Protein AF-A0A9N9CGC7-F1 (afdb_monomer_lite)

pLDDT: mean 87.21, std 8.02, range [53.34, 94.94]

Foldseek 3Di:
DDDDPCLLVLLLVLLVLLLVLLVLADPPDPVSVVSVVLSVVLNCLSVVDPDQVSSCVVNVQDHSVVSSVVSVVSSVVSVVCSVVVPVDPDPDDDPPCNPPDPPPDD

Secondary structure (DSSP, 8-state):
-PPPSSHHHHHHHHHHHHHHHHTTS-TT-HHHHHHHHHHHHHHHHHHH---HHHHHHHH-SS-HHHHHHHHHHHHHHHHHHHHH-TTSPPSSPPPTTTT--TT---

InterPro domains:
  IPR006806 NADH dehydrogenase [ubiquinone] 1 alpha subcomplex subunit 5 [PF04716] (2-66)
  IPR006806 NADH dehydrogenase [ubiquinone] 1 alpha subcomplex subunit 5 [PTHR12653] (2-101)

Sequence (106 aa):
MAVHPNPRPHLIKTYKQTLNALTHIPPTAIYRQATEALTQKRLEIVESTKNIQEIEDKTGAGQIEEMIWQAEDELKLVAKMEEWKPWEPLEVEPPKGQWVYEGIEQ

Radius of gyration: 18.59 Å; chains: 1; bounding box: 38×27×58 Å

Organism: Funneliformis mosseae (NCBI:txid27381)

Structure (mmCIF, N/CA/C/O backbone):
data_AF-A0A9N9CGC7-F1
#
_entry.id   AF-A0A9N9CGC7-F1
#
loop_
_atom_site.group_PDB
_atom_site.id
_atom_site.type_symbol
_atom_site.label_atom_id
_atom_site.label_alt_id
_atom_site.label_comp_id
_atom_site.label_asym_id
_atom_site.label_entity_id
_atom_site.label_seq_id
_atom_site.pdbx_PDB_ins_code
_atom_site.Cartn_x
_atom_site.Cartn_y
_atom_site.Cartn_z
_atom_site.occupancy
_atom_site.B_iso_or_equiv
_atom_site.auth_seq_id
_atom_site.auth_comp_id
_atom_site.auth_asym_id
_atom_site.auth_atom_id
_atom_site.pdbx_PDB_model_num
ATOM 1 N N . MET A 1 1 ? -9.731 -18.806 7.585 1.00 55.88 1 MET A N 1
ATOM 2 C CA . MET A 1 1 ? -8.864 -17.759 8.167 1.00 55.88 1 MET A CA 1
ATOM 3 C C . MET A 1 1 ? -9.235 -17.602 9.631 1.00 55.88 1 MET A C 1
ATOM 5 O O . MET A 1 1 ? -10.405 -17.778 9.951 1.00 55.88 1 MET A O 1
ATOM 9 N N . ALA A 1 2 ? -8.266 -17.381 10.519 1.00 71.56 2 ALA A N 1
ATOM 10 C CA . ALA A 1 2 ? -8.561 -17.144 11.930 1.00 71.56 2 ALA A CA 1
ATOM 11 C C . ALA A 1 2 ? -9.004 -15.687 12.109 1.00 71.56 2 ALA A C 1
ATOM 13 O O . ALA A 1 2 ? -8.316 -14.786 11.636 1.00 71.56 2 ALA A O 1
ATOM 14 N N . VAL A 1 3 ? -10.143 -15.470 12.769 1.00 75.88 3 VAL A N 1
ATOM 15 C CA . VAL A 1 3 ? -10.648 -14.123 13.068 1.00 75.88 3 VAL A CA 1
ATOM 16 C C . VAL A 1 3 ? -9.675 -13.451 14.027 1.00 75.88 3 VAL A C 1
ATOM 18 O O . VAL A 1 3 ? -9.373 -13.992 15.096 1.00 75.88 3 VAL A O 1
ATOM 21 N N . HIS A 1 4 ? -9.159 -12.286 13.642 1.00 73.75 4 HIS A N 1
ATOM 22 C CA . HIS A 1 4 ? -8.221 -11.568 14.491 1.00 73.75 4 HIS A CA 1
ATOM 23 C C . HIS A 1 4 ? -9.001 -10.880 15.623 1.00 73.75 4 HIS A C 1
ATOM 25 O O . HIS A 1 4 ? -9.945 -10.144 15.345 1.00 73.75 4 HIS A O 1
ATOM 31 N N . PRO A 1 5 ? -8.627 -11.053 16.904 1.00 78.25 5 PRO A N 1
ATOM 32 C CA . PRO A 1 5 ? -9.395 -10.497 18.021 1.00 78.25 5 PRO A CA 1
ATOM 33 C C . PRO A 1 5 ? -9.411 -8.959 18.041 1.00 78.25 5 PRO A C 1
ATOM 35 O O . PRO A 1 5 ? -10.320 -8.364 18.605 1.00 78.25 5 PRO A O 1
ATOM 38 N N . ASN A 1 6 ? -8.414 -8.308 17.428 1.00 85.56 6 ASN A N 1
ATOM 39 C CA . ASN A 1 6 ? -8.329 -6.849 17.302 1.00 85.56 6 ASN A CA 1
ATOM 40 C C . ASN A 1 6 ? -7.725 -6.449 15.941 1.00 85.56 6 ASN A C 1
ATOM 42 O O . ASN A 1 6 ? -6.529 -6.158 15.867 1.00 85.56 6 ASN A O 1
ATOM 46 N N . PRO A 1 7 ? -8.496 -6.481 14.841 1.00 86.19 7 PRO A N 1
ATOM 47 C CA . PRO A 1 7 ? -7.951 -6.341 13.488 1.00 86.19 7 PRO A CA 1
ATOM 48 C C . PRO A 1 7 ? -7.476 -4.911 13.189 1.00 86.19 7 PRO A C 1
ATOM 50 O O . PRO A 1 7 ? -6.403 -4.692 12.637 1.00 86.19 7 PRO A O 1
ATOM 53 N N . ARG A 1 8 ? -8.235 -3.913 13.646 1.00 87.75 8 ARG A N 1
ATOM 54 C CA . ARG A 1 8 ? -7.978 -2.490 13.396 1.00 87.75 8 ARG A CA 1
ATOM 55 C C . ARG A 1 8 ? -6.637 -1.964 13.942 1.00 87.75 8 ARG A C 1
ATOM 57 O O . ARG A 1 8 ? -5.889 -1.377 13.164 1.00 87.75 8 ARG A O 1
ATOM 64 N N . PRO A 1 9 ? -6.286 -2.137 15.234 1.00 90.81 9 PRO A N 1
ATOM 65 C CA . PRO A 1 9 ? -5.000 -1.650 15.741 1.00 90.81 9 PRO A CA 1
ATOM 66 C C . PRO A 1 9 ? -3.808 -2.381 15.115 1.00 90.81 9 PRO A C 1
ATOM 68 O O . PRO A 1 9 ? -2.763 -1.764 14.914 1.00 90.81 9 PRO A O 1
ATOM 71 N N . HIS A 1 10 ? -3.967 -3.664 14.772 1.00 91.19 10 HIS A N 1
ATOM 72 C CA . HIS A 1 10 ? -2.944 -4.421 14.051 1.00 91.19 10 HIS A CA 1
ATOM 73 C C . HIS A 1 10 ? -2.707 -3.831 12.661 1.00 91.19 10 HIS A C 1
ATOM 75 O O . HIS A 1 10 ? -1.586 -3.469 12.331 1.00 91.19 10 HIS A O 1
ATOM 81 N N . LEU A 1 11 ? -3.776 -3.604 11.900 1.00 91.00 11 LEU A N 1
ATOM 82 C CA . 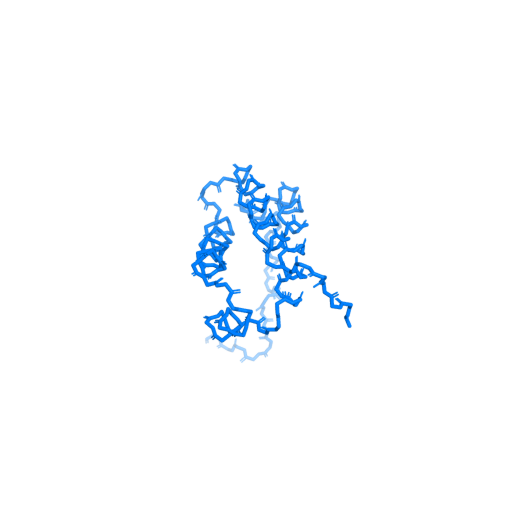LEU A 1 11 ? -3.719 -3.033 10.557 1.00 91.00 11 LEU A CA 1
ATOM 83 C C . LEU A 1 11 ? -3.110 -1.617 10.532 1.00 91.00 11 LEU A C 1
ATOM 85 O O . LEU A 1 11 ? -2.244 -1.331 9.708 1.00 91.00 11 LEU A O 1
ATOM 89 N N . ILE A 1 12 ? -3.471 -0.755 11.491 1.00 92.38 12 ILE A N 1
ATOM 90 C CA . ILE A 1 12 ? -2.848 0.573 11.660 1.00 92.38 12 ILE A CA 1
ATOM 91 C C . ILE A 1 12 ? -1.341 0.444 11.914 1.00 92.38 12 ILE A C 1
ATOM 93 O O . ILE A 1 12 ? -0.546 1.188 11.336 1.00 92.38 12 ILE A O 1
ATOM 97 N N . LYS A 1 13 ? -0.936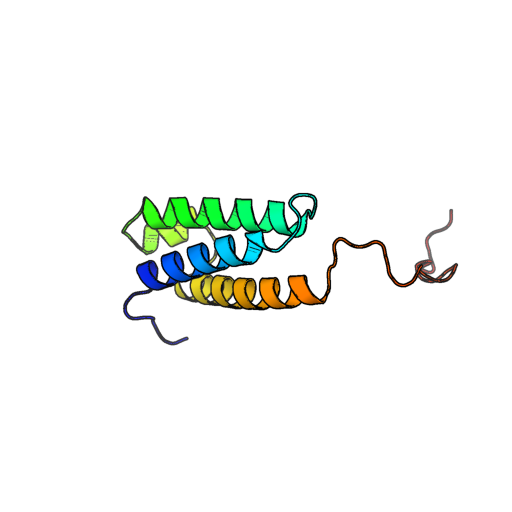 -0.489 12.784 1.00 94.25 13 LYS A N 1
ATOM 98 C CA . LYS A 1 13 ? 0.477 -0.736 13.081 1.00 94.25 13 LYS A CA 1
ATOM 99 C C . LYS A 1 13 ? 1.221 -1.202 11.827 1.00 94.25 13 LYS A C 1
ATOM 101 O O . LYS A 1 13 ? 2.265 -0.630 11.520 1.00 94.25 13 LYS A O 1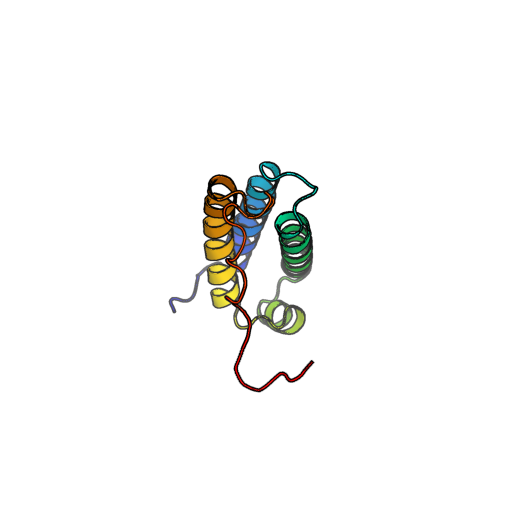
ATOM 106 N N . THR A 1 14 ? 0.673 -2.165 11.089 1.00 93.75 14 THR A N 1
ATOM 107 C CA . THR A 1 14 ? 1.287 -2.710 9.869 1.00 93.75 14 THR A CA 1
ATOM 108 C C . THR A 1 14 ? 1.433 -1.644 8.782 1.00 93.75 14 THR A C 1
ATOM 110 O O . THR A 1 14 ? 2.500 -1.527 8.183 1.00 93.75 14 THR A O 1
ATOM 113 N N . TYR A 1 15 ? 0.430 -0.783 8.574 1.00 94.50 15 TYR A N 1
ATOM 114 C CA . TYR A 1 15 ? 0.543 0.330 7.624 1.00 94.50 15 TYR A CA 1
ATOM 115 C C . TYR A 1 15 ? 1.597 1.357 8.033 1.00 94.50 15 TYR A C 1
ATOM 117 O O . TYR A 1 15 ? 2.384 1.786 7.192 1.00 94.50 15 TYR A O 1
ATOM 125 N N . LYS A 1 16 ? 1.689 1.712 9.320 1.00 94.94 16 LYS A N 1
ATOM 126 C CA . LYS A 1 16 ? 2.749 2.611 9.810 1.00 94.94 16 LYS A CA 1
ATOM 127 C C . LYS A 1 16 ? 4.141 2.002 9.630 1.00 94.94 16 LYS A C 1
ATOM 129 O O . LYS A 1 16 ? 5.071 2.713 9.261 1.00 94.94 16 LYS A O 1
ATOM 134 N N . GLN A 1 17 ? 4.281 0.693 9.843 1.00 94.94 17 GLN A N 1
ATOM 135 C CA . GLN A 1 17 ? 5.525 -0.028 9.564 1.00 94.94 17 GLN A CA 1
ATOM 136 C C . GLN A 1 17 ? 5.860 -0.030 8.068 1.00 94.94 17 GLN A C 1
ATOM 138 O O . GLN A 1 17 ? 7.006 0.223 7.714 1.00 94.94 17 GLN A O 1
ATOM 143 N N . THR A 1 18 ? 4.865 -0.240 7.205 1.00 94.00 18 THR A N 1
ATOM 144 C CA . THR A 1 18 ? 5.035 -0.233 5.743 1.00 94.00 18 THR A CA 1
ATOM 145 C C . THR A 1 18 ? 5.467 1.145 5.246 1.00 94.00 18 THR A C 1
ATOM 147 O O . THR A 1 18 ? 6.446 1.249 4.517 1.00 94.00 18 THR A O 1
ATOM 150 N N . LEU A 1 19 ? 4.821 2.221 5.711 1.00 94.00 19 LEU A N 1
ATOM 151 C CA . LEU A 1 19 ? 5.217 3.595 5.383 1.00 94.00 19 LEU A CA 1
ATOM 152 C C . LEU A 1 19 ? 6.646 3.913 5.836 1.00 94.00 19 LEU A C 1
ATOM 154 O O . LEU A 1 19 ? 7.371 4.591 5.117 1.00 94.00 19 LEU A O 1
ATOM 158 N N . ASN A 1 20 ? 7.067 3.409 6.999 1.00 94.56 20 ASN A N 1
ATOM 159 C CA . ASN A 1 20 ? 8.444 3.569 7.461 1.00 94.56 20 ASN A CA 1
ATOM 160 C C . ASN A 1 20 ? 9.429 2.796 6.566 1.00 94.56 20 ASN A C 1
ATOM 162 O O . ASN A 1 20 ? 10.426 3.357 6.127 1.00 94.56 20 ASN A O 1
ATOM 166 N N . ALA A 1 21 ? 9.113 1.549 6.209 1.00 92.31 21 ALA A N 1
ATOM 167 C CA . ALA A 1 21 ? 9.943 0.748 5.310 1.00 92.31 21 ALA A CA 1
ATOM 168 C C . ALA A 1 21 ? 10.095 1.395 3.916 1.00 92.31 21 ALA A C 1
ATOM 170 O O . ALA A 1 21 ? 11.185 1.406 3.350 1.00 92.31 21 ALA A O 1
ATOM 171 N N . LEU A 1 22 ? 9.040 2.028 3.393 1.00 91.44 22 LEU A N 1
ATOM 172 C CA . LEU A 1 22 ? 9.082 2.754 2.117 1.00 91.44 22 LEU A CA 1
ATOM 173 C C . LEU A 1 22 ? 10.031 3.964 2.127 1.00 91.44 22 LEU A C 1
ATOM 175 O O . LEU A 1 22 ? 10.463 4.393 1.058 1.00 91.44 22 LEU A O 1
ATOM 179 N N . THR A 1 23 ? 10.407 4.497 3.298 1.00 90.88 23 THR A N 1
ATOM 180 C CA . THR A 1 23 ? 11.360 5.620 3.378 1.00 90.88 23 THR A CA 1
ATOM 181 C C . THR A 1 23 ? 12.760 5.262 2.876 1.00 90.88 23 THR A C 1
ATOM 183 O O . THR A 1 23 ? 13.481 6.158 2.436 1.00 90.88 23 THR A O 1
ATOM 186 N N . HIS A 1 24 ? 13.119 3.973 2.877 1.00 89.19 24 HIS A N 1
ATOM 187 C CA .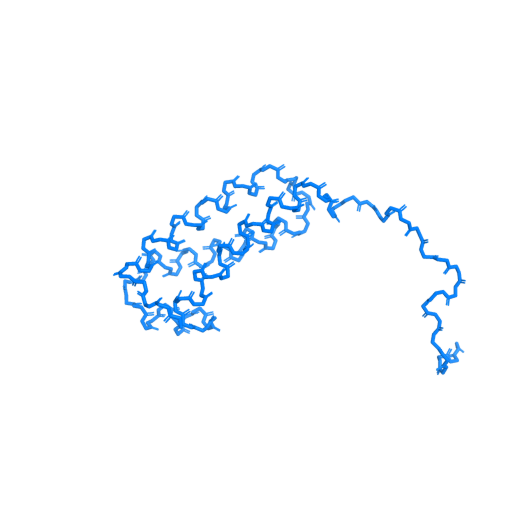 HIS A 1 24 ? 14.394 3.467 2.363 1.00 89.19 24 HIS A CA 1
ATOM 188 C C . HIS A 1 24 ? 14.462 3.448 0.826 1.00 89.19 24 HIS A C 1
ATOM 190 O O . HIS A 1 24 ? 15.548 3.467 0.249 1.00 89.19 24 HIS A O 1
ATOM 196 N N . ILE A 1 25 ? 13.311 3.461 0.147 1.00 89.50 25 ILE A N 1
ATOM 197 C CA . ILE A 1 25 ? 13.213 3.443 -1.317 1.00 89.50 25 ILE A CA 1
ATOM 198 C C . ILE A 1 25 ? 13.285 4.884 -1.854 1.00 89.50 25 ILE A C 1
ATOM 200 O O . ILE A 1 25 ? 12.687 5.787 -1.264 1.00 89.50 25 ILE A O 1
ATOM 204 N N . PRO A 1 26 ? 13.967 5.163 -2.981 1.00 91.19 26 PRO A N 1
ATOM 205 C CA . PRO A 1 26 ? 14.017 6.512 -3.542 1.00 91.19 26 PRO A CA 1
ATOM 206 C C . PRO A 1 26 ? 12.620 7.046 -3.924 1.00 91.19 26 PRO A C 1
ATOM 208 O O . PRO A 1 26 ? 11.795 6.301 -4.455 1.00 91.19 26 PRO A O 1
ATOM 211 N N . PRO A 1 27 ? 12.342 8.351 -3.728 1.00 89.88 27 PRO A N 1
ATOM 212 C CA . PRO A 1 27 ? 11.042 8.958 -4.047 1.00 89.88 27 PRO A CA 1
ATOM 213 C C . PRO A 1 27 ? 10.732 8.982 -5.552 1.00 89.88 27 PRO A C 1
ATOM 215 O O . PRO A 1 27 ? 9.588 9.184 -5.948 1.00 89.88 27 PRO A O 1
ATOM 218 N N . THR A 1 28 ? 11.736 8.769 -6.404 1.00 88.88 28 THR A N 1
ATOM 219 C CA . THR A 1 28 ? 11.574 8.649 -7.859 1.00 88.88 28 THR A CA 1
ATOM 220 C C . THR A 1 28 ? 10.972 7.310 -8.282 1.00 88.88 28 THR A C 1
ATOM 222 O O . THR A 1 28 ? 10.475 7.202 -9.401 1.00 88.88 28 THR A O 1
ATOM 225 N N . ALA A 1 29 ? 10.998 6.292 -7.414 1.00 90.75 29 ALA A N 1
ATOM 226 C CA . ALA A 1 29 ? 10.436 4.987 -7.723 1.00 90.75 29 ALA A CA 1
ATOM 227 C C . ALA A 1 29 ? 8.903 5.059 -7.780 1.00 90.75 29 ALA A C 1
ATOM 229 O O . ALA A 1 29 ? 8.242 5.398 -6.796 1.00 90.75 29 ALA A O 1
ATOM 230 N N . ILE A 1 30 ? 8.332 4.660 -8.919 1.00 91.94 30 ILE A N 1
ATOM 231 C CA . ILE A 1 30 ? 6.875 4.613 -9.116 1.00 91.94 30 ILE A CA 1
ATOM 232 C C . ILE A 1 30 ? 6.211 3.667 -8.109 1.00 91.94 30 ILE A C 1
ATOM 234 O O . ILE A 1 30 ? 5.156 3.993 -7.571 1.00 91.94 30 ILE A O 1
ATOM 238 N N . TYR A 1 31 ? 6.864 2.541 -7.797 1.00 91.56 31 TYR A N 1
ATOM 239 C CA . TYR A 1 31 ? 6.405 1.601 -6.772 1.00 91.56 31 TYR A CA 1
ATOM 240 C C . TYR A 1 31 ? 6.171 2.299 -5.426 1.00 91.56 31 TYR A C 1
ATOM 242 O O . TYR A 1 31 ? 5.085 2.201 -4.864 1.00 91.56 31 TYR A O 1
ATOM 250 N N . ARG A 1 32 ? 7.146 3.089 -4.953 1.00 92.50 32 ARG A N 1
ATOM 251 C CA . ARG A 1 32 ? 7.023 3.824 -3.691 1.00 92.50 32 ARG A CA 1
ATOM 252 C C . ARG A 1 32 ? 5.833 4.778 -3.709 1.00 92.50 32 ARG A C 1
ATOM 254 O O . ARG A 1 32 ? 5.041 4.758 -2.776 1.00 92.50 32 ARG A O 1
ATOM 261 N N . GLN A 1 33 ? 5.693 5.582 -4.762 1.00 92.88 33 GLN A N 1
ATOM 262 C CA . GLN A 1 33 ? 4.607 6.563 -4.868 1.00 92.88 33 GLN A CA 1
ATOM 263 C C . GLN A 1 33 ? 3.228 5.889 -4.860 1.00 92.88 33 GLN A C 1
ATOM 265 O O . GLN A 1 33 ? 2.319 6.336 -4.159 1.00 92.88 33 GLN A O 1
ATOM 270 N N . ALA A 1 34 ? 3.080 4.792 -5.609 1.00 93.38 34 ALA A N 1
ATOM 271 C CA . ALA A 1 34 ? 1.838 4.033 -5.677 1.00 93.38 34 ALA A CA 1
ATOM 272 C C . ALA A 1 34 ? 1.491 3.390 -4.324 1.00 93.38 34 ALA A C 1
ATOM 274 O O . ALA A 1 34 ? 0.366 3.550 -3.837 1.00 93.38 34 ALA A O 1
ATOM 275 N N . THR A 1 35 ? 2.455 2.717 -3.690 1.00 93.00 35 THR A N 1
ATOM 276 C CA . THR A 1 35 ? 2.239 2.053 -2.400 1.00 93.00 35 THR A CA 1
ATOM 277 C C . THR A 1 35 ? 2.006 3.064 -1.275 1.00 93.00 35 THR A C 1
ATOM 279 O O . THR A 1 35 ? 1.113 2.851 -0.454 1.00 93.00 35 THR A O 1
ATOM 282 N N . GLU A 1 36 ? 2.729 4.190 -1.232 1.00 93.56 36 GLU A N 1
ATOM 283 C CA . GLU A 1 36 ? 2.505 5.252 -0.239 1.00 93.56 36 GLU A CA 1
ATOM 284 C C . GLU A 1 36 ? 1.090 5.827 -0.358 1.00 93.56 36 GLU A C 1
ATOM 286 O O . GLU A 1 36 ? 0.372 5.880 0.643 1.00 93.56 36 GLU A O 1
ATOM 291 N N . ALA A 1 37 ? 0.653 6.192 -1.568 1.00 94.31 37 ALA A N 1
ATOM 292 C CA . ALA A 1 37 ? -0.682 6.742 -1.794 1.00 94.31 37 ALA A CA 1
ATOM 293 C C . ALA A 1 37 ? -1.790 5.750 -1.401 1.00 94.31 37 ALA A C 1
ATOM 295 O O . ALA A 1 37 ? -2.765 6.123 -0.741 1.00 94.31 37 ALA A O 1
ATOM 296 N N . LEU A 1 38 ? -1.633 4.470 -1.761 1.00 92.44 38 LEU A N 1
ATOM 297 C CA . LEU A 1 38 ? -2.585 3.420 -1.400 1.00 92.44 38 LEU A CA 1
ATOM 298 C C . LEU A 1 38 ? -2.644 3.211 0.120 1.00 92.44 38 LEU A C 1
ATOM 300 O O . LEU A 1 38 ? -3.732 3.153 0.699 1.00 92.44 38 LEU A O 1
ATOM 304 N N . THR A 1 39 ? -1.481 3.119 0.764 1.00 93.94 39 THR A N 1
ATOM 305 C CA . THR A 1 39 ? -1.360 2.858 2.203 1.00 93.94 39 THR A CA 1
ATOM 306 C C . THR A 1 39 ? -1.906 4.024 3.021 1.00 93.94 39 THR A C 1
ATOM 308 O O . THR A 1 39 ? -2.648 3.795 3.973 1.00 93.94 39 THR A O 1
ATOM 311 N N . GLN A 1 40 ? -1.616 5.271 2.631 1.00 94.19 40 GLN A N 1
ATOM 312 C CA . GLN A 1 40 ? -2.150 6.469 3.288 1.00 94.19 40 GLN A CA 1
ATOM 313 C C . GLN A 1 40 ? -3.672 6.540 3.177 1.00 94.19 40 GLN A C 1
ATOM 315 O O . GLN A 1 40 ? -4.349 6.675 4.194 1.00 94.19 40 GLN A O 1
ATOM 320 N N . LYS A 1 41 ? -4.225 6.341 1.974 1.00 93.38 41 LYS A N 1
ATOM 321 C CA . LYS A 1 41 ? -5.679 6.326 1.766 1.00 93.38 41 LYS A CA 1
ATOM 322 C C . LYS A 1 41 ? -6.366 5.274 2.640 1.00 93.38 41 LYS A C 1
ATOM 324 O O . LYS A 1 41 ? -7.387 5.551 3.266 1.00 93.38 41 LYS A O 1
ATOM 329 N N . ARG A 1 42 ? -5.815 4.056 2.697 1.00 91.69 42 ARG A N 1
ATOM 330 C CA . ARG A 1 42 ? -6.356 2.976 3.539 1.00 91.69 42 ARG A CA 1
ATOM 331 C C . ARG A 1 42 ? -6.225 3.307 5.027 1.00 91.69 42 ARG A C 1
ATOM 333 O O . ARG A 1 42 ? -7.166 3.074 5.782 1.00 91.69 42 ARG A O 1
ATOM 340 N N . LEU A 1 43 ? -5.100 3.881 5.449 1.00 93.00 43 LEU A N 1
ATOM 341 C CA . LEU A 1 43 ? -4.872 4.293 6.833 1.00 93.00 43 LEU A CA 1
ATOM 342 C C . LEU A 1 43 ? -5.879 5.364 7.284 1.00 93.00 43 LEU A C 1
ATOM 344 O O . LEU A 1 43 ? -6.469 5.214 8.351 1.00 93.00 43 LEU A O 1
ATOM 348 N N . GLU A 1 44 ? -6.144 6.383 6.464 1.00 93.31 44 GLU A N 1
ATOM 349 C CA . GLU A 1 44 ? -7.126 7.438 6.761 1.00 93.31 44 GLU A CA 1
ATOM 350 C C . GLU A 1 44 ? -8.543 6.881 6.964 1.00 93.31 44 GLU A C 1
ATOM 352 O O . GLU A 1 44 ? -9.252 7.266 7.900 1.00 93.31 44 GLU A O 1
ATOM 357 N N . ILE A 1 45 ? -8.966 5.930 6.126 1.00 90.94 45 ILE A N 1
ATOM 358 C CA . ILE A 1 45 ? -10.277 5.274 6.251 1.00 90.94 45 ILE A CA 1
ATOM 359 C C . ILE A 1 45 ? -10.373 4.505 7.580 1.00 90.94 45 ILE A C 1
ATOM 361 O O . ILE A 1 45 ? -11.376 4.598 8.292 1.00 90.94 45 ILE A O 1
ATOM 365 N N . VAL A 1 46 ? -9.311 3.785 7.944 1.00 89.81 46 VAL A N 1
ATOM 366 C CA . VAL A 1 46 ? -9.248 2.943 9.150 1.00 89.81 46 VAL A CA 1
ATOM 367 C C . VAL A 1 46 ? -9.124 3.776 10.434 1.00 89.81 46 VAL A C 1
ATOM 369 O O . VAL A 1 46 ? -9.623 3.382 11.496 1.00 89.81 46 VAL A O 1
ATOM 372 N N . GLU A 1 47 ? -8.467 4.935 10.371 1.00 90.06 47 GLU A N 1
ATOM 373 C CA . GLU A 1 47 ? -8.376 5.870 11.495 1.00 90.06 47 GLU A CA 1
ATOM 374 C C . GLU A 1 47 ? -9.694 6.640 11.690 1.00 90.06 47 GLU A C 1
ATOM 376 O O . GLU A 1 47 ? -10.169 6.738 12.827 1.00 90.06 47 GLU A O 1
ATOM 381 N N . SER A 1 48 ? -10.328 7.099 10.604 1.00 90.88 48 SER A N 1
ATOM 382 C CA . SER A 1 48 ? -11.592 7.854 10.643 1.00 90.88 48 SER A CA 1
ATOM 383 C C . SER A 1 48 ? -12.801 7.015 11.063 1.00 90.88 48 SER A C 1
ATOM 385 O O . SER A 1 48 ? -13.700 7.517 11.739 1.00 90.88 48 SER A O 1
ATOM 387 N N . THR A 1 49 ? -12.831 5.733 10.698 1.00 88.62 49 THR A N 1
ATOM 388 C CA . THR A 1 49 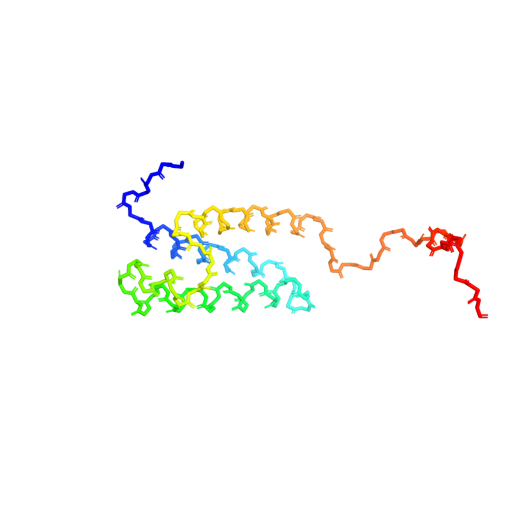? -13.984 4.856 10.927 1.00 88.62 49 THR A CA 1
ATOM 389 C C . THR A 1 49 ? -13.670 3.831 12.019 1.00 88.62 49 THR A C 1
ATOM 391 O O . THR A 1 49 ? -12.615 3.204 12.025 1.00 88.62 49 THR A O 1
ATOM 394 N N . LYS A 1 50 ? -14.577 3.655 12.992 1.00 85.88 50 LYS A N 1
ATOM 395 C CA . LYS A 1 50 ? -14.423 2.637 14.054 1.00 85.88 50 LYS A CA 1
ATOM 396 C C . LYS A 1 50 ? -15.128 1.320 13.732 1.00 85.88 50 LYS A C 1
ATOM 398 O O . LYS A 1 50 ? -14.725 0.287 14.259 1.00 85.88 50 LYS A O 1
ATOM 403 N N . ASN A 1 51 ? -16.179 1.381 12.919 1.00 89.19 51 ASN A N 1
ATOM 404 C CA . ASN A 1 51 ? -16.983 0.233 12.527 1.00 89.19 51 ASN A CA 1
ATOM 405 C C . ASN A 1 51 ? -16.264 -0.566 11.431 1.00 89.19 51 ASN A C 1
ATOM 407 O O . ASN A 1 51 ? -15.878 0.008 10.418 1.00 89.19 51 ASN A O 1
ATOM 411 N N . ILE A 1 52 ? -16.090 -1.872 11.641 1.00 84.81 52 ILE A N 1
ATOM 412 C CA . ILE A 1 52 ? -15.406 -2.766 10.697 1.00 84.81 52 ILE A CA 1
ATOM 413 C C . ILE A 1 52 ? -16.175 -2.841 9.375 1.00 84.81 52 ILE A C 1
ATOM 415 O O . ILE A 1 52 ? -15.567 -2.673 8.324 1.00 84.81 52 ILE A O 1
ATOM 419 N N . GLN A 1 53 ? -17.503 -2.968 9.428 1.00 86.50 53 GLN A N 1
ATOM 420 C CA . GLN A 1 53 ? -18.335 -3.101 8.231 1.00 86.50 53 GLN A CA 1
ATOM 421 C C . GLN A 1 53 ? -18.205 -1.880 7.309 1.00 86.50 53 GLN A C 1
ATOM 423 O O . GLN A 1 53 ? -17.992 -2.009 6.111 1.00 86.50 53 GLN A O 1
ATOM 428 N N . GLU A 1 54 ? -18.237 -0.673 7.880 1.00 88.88 54 GLU A N 1
ATOM 429 C CA . GLU A 1 54 ? -18.065 0.556 7.098 1.00 88.88 54 GLU A CA 1
ATOM 430 C C . GLU A 1 54 ? -16.657 0.692 6.503 1.00 88.88 54 GLU A C 1
ATOM 432 O O . GLU A 1 54 ? -16.495 1.315 5.455 1.00 88.88 54 GLU A O 1
ATOM 437 N N . ILE A 1 55 ? -15.625 0.162 7.171 1.00 87.44 55 ILE A N 1
ATOM 438 C CA . ILE A 1 55 ? -14.259 0.156 6.628 1.00 87.44 55 ILE A CA 1
ATOM 439 C C . ILE A 1 55 ? -14.201 -0.754 5.399 1.00 87.44 55 ILE A C 1
ATOM 441 O O . ILE A 1 55 ? -13.603 -0.370 4.392 1.00 87.44 55 ILE A O 1
ATOM 445 N N . GLU A 1 56 ? -14.820 -1.930 5.474 1.00 89.50 56 GLU A N 1
ATOM 446 C CA . GLU A 1 56 ? -14.897 -2.888 4.368 1.00 89.50 56 GLU A CA 1
ATOM 447 C C . GLU A 1 56 ? -15.647 -2.284 3.177 1.00 89.50 56 GLU A C 1
ATOM 449 O O . GLU A 1 56 ? -15.115 -2.268 2.065 1.00 89.50 56 GLU A O 1
ATOM 454 N N . ASP A 1 57 ? -16.802 -1.664 3.425 1.00 89.25 57 ASP A N 1
ATOM 455 C CA . ASP A 1 57 ? -17.616 -1.022 2.390 1.00 89.25 57 ASP A CA 1
ATOM 456 C C . ASP A 1 57 ? -16.887 0.163 1.726 1.00 89.25 57 ASP A C 1
ATOM 458 O O . ASP A 1 57 ? -16.919 0.319 0.505 1.00 89.25 57 ASP A O 1
ATOM 462 N N . LYS A 1 58 ? -16.191 1.001 2.511 1.00 88.81 58 LYS A N 1
ATOM 463 C CA . LYS A 1 58 ? -15.447 2.166 1.991 1.00 88.81 58 LYS A CA 1
ATOM 464 C C . LYS A 1 58 ? -14.178 1.778 1.239 1.00 88.81 58 LYS A C 1
ATOM 466 O O . LYS A 1 58 ? -13.784 2.482 0.309 1.00 88.81 58 LYS A O 1
ATOM 471 N N . THR A 1 59 ? -13.502 0.715 1.671 1.00 83.12 59 THR A N 1
ATOM 472 C CA . THR A 1 59 ? -12.234 0.294 1.061 1.00 83.12 59 THR A CA 1
ATOM 473 C C . THR A 1 59 ? -12.471 -0.597 -0.156 1.00 83.12 59 THR A C 1
ATOM 475 O O . THR A 1 59 ? -11.667 -0.568 -1.087 1.00 83.12 59 THR A O 1
ATOM 478 N N . GLY A 1 60 ? -13.565 -1.370 -0.170 1.00 82.38 60 GLY A N 1
ATOM 479 C CA . GLY A 1 60 ? -13.922 -2.266 -1.271 1.00 82.38 60 GLY A CA 1
ATOM 480 C C . GLY A 1 60 ? -12.901 -3.385 -1.508 1.00 82.38 60 GLY A C 1
ATOM 481 O O . GLY A 1 60 ? -12.803 -3.895 -2.619 1.00 82.38 60 GLY A O 1
ATOM 482 N N . ALA A 1 61 ? -12.103 -3.733 -0.492 1.00 78.00 61 ALA A N 1
ATOM 483 C CA . ALA A 1 61 ? -10.943 -4.623 -0.604 1.00 78.00 61 ALA A CA 1
ATOM 484 C C . ALA A 1 61 ? -11.145 -5.993 0.072 1.00 78.00 61 ALA A C 1
ATOM 486 O O . ALA A 1 61 ? -10.163 -6.643 0.430 1.00 78.00 61 ALA A O 1
ATOM 487 N N . GLY A 1 62 ? -12.401 -6.414 0.247 1.00 85.56 62 GLY A N 1
ATOM 488 C CA . GLY A 1 62 ? -12.759 -7.647 0.949 1.00 85.56 62 GLY A CA 1
ATOM 489 C C . GLY A 1 62 ? -12.906 -7.451 2.459 1.00 85.56 62 GLY A C 1
ATOM 490 O O . GLY A 1 62 ? -13.148 -6.337 2.929 1.00 85.56 62 GLY A O 1
ATOM 491 N N . GLN A 1 63 ? -12.777 -8.549 3.207 1.00 89.00 63 GLN A N 1
ATOM 492 C CA . GLN A 1 63 ? -12.864 -8.550 4.672 1.00 89.00 63 GLN A CA 1
ATOM 493 C C . GLN A 1 63 ? -11.627 -7.910 5.314 1.00 89.00 63 GLN A C 1
ATOM 495 O O . GLN A 1 63 ? -10.537 -7.881 4.731 1.00 89.00 63 GLN A O 1
ATOM 500 N N . ILE A 1 64 ? -11.761 -7.431 6.551 1.00 87.06 64 ILE A N 1
ATOM 501 C CA . ILE A 1 64 ? -10.646 -6.799 7.267 1.00 87.06 64 ILE A CA 1
ATOM 502 C C . ILE A 1 64 ? -9.449 -7.740 7.475 1.00 87.06 64 ILE A C 1
ATOM 504 O O . ILE A 1 64 ? -8.302 -7.292 7.445 1.00 87.06 64 ILE A O 1
ATOM 508 N N . GLU A 1 65 ? -9.684 -9.042 7.614 1.00 88.38 65 GLU A N 1
ATOM 509 C CA . GLU A 1 65 ? -8.647 -10.071 7.693 1.00 88.38 65 GLU A CA 1
ATOM 510 C C . GLU A 1 65 ? -7.829 -10.167 6.402 1.00 88.38 65 GLU A C 1
ATOM 512 O O . GLU A 1 65 ? -6.604 -10.281 6.456 1.00 88.38 65 GLU A O 1
ATOM 517 N N . GLU A 1 66 ? -8.481 -10.075 5.242 1.00 89.00 66 GLU A N 1
ATOM 518 C CA . GLU A 1 66 ? -7.797 -10.089 3.947 1.00 89.00 66 GLU A CA 1
ATOM 519 C C . GLU A 1 66 ? -6.936 -8.839 3.778 1.00 89.00 66 GLU A C 1
ATOM 521 O O . GLU A 1 66 ? -5.811 -8.928 3.290 1.00 89.00 66 GLU A O 1
ATOM 526 N N . MET A 1 67 ? -7.409 -7.684 4.256 1.00 89.50 67 MET A N 1
ATOM 527 C CA . MET A 1 67 ? -6.597 -6.468 4.266 1.00 89.50 67 MET A CA 1
ATOM 528 C C . MET A 1 67 ? -5.379 -6.579 5.185 1.00 89.50 67 MET A C 1
ATOM 530 O O . MET A 1 67 ? -4.320 -6.065 4.831 1.00 89.50 67 MET A O 1
ATOM 534 N N . ILE A 1 68 ? -5.491 -7.244 6.340 1.00 89.94 68 ILE A N 1
ATOM 535 C CA . ILE A 1 68 ? -4.328 -7.514 7.202 1.00 89.94 68 ILE A CA 1
ATOM 536 C C . ILE A 1 68 ? -3.311 -8.364 6.448 1.00 89.94 68 ILE A C 1
ATOM 538 O O . ILE A 1 68 ? -2.128 -8.033 6.436 1.00 89.94 68 ILE A O 1
ATOM 542 N N . TRP A 1 69 ? -3.774 -9.426 5.794 1.00 90.44 69 TRP A N 1
ATOM 543 C CA . TRP A 1 69 ? -2.916 -10.309 5.012 1.00 90.44 69 TRP A CA 1
ATOM 544 C C . TRP A 1 69 ? -2.220 -9.569 3.870 1.00 90.44 69 TRP A C 1
ATOM 546 O O . TRP A 1 69 ? -1.006 -9.684 3.725 1.00 90.44 69 TRP A O 1
ATOM 556 N N . GLN A 1 70 ? -2.960 -8.747 3.124 1.00 91.25 70 GLN A N 1
ATOM 557 C CA . GLN A 1 70 ? -2.399 -7.882 2.085 1.00 91.25 70 GLN A CA 1
ATOM 558 C C . GLN A 1 70 ? -1.359 -6.915 2.660 1.00 91.25 70 GLN A C 1
ATOM 560 O O . GLN A 1 70 ? -0.298 -6.750 2.077 1.00 91.25 70 GLN A O 1
ATOM 565 N N . ALA A 1 71 ? -1.633 -6.290 3.809 1.00 92.25 71 ALA A N 1
ATOM 566 C CA . ALA A 1 71 ? -0.708 -5.348 4.436 1.00 92.25 71 ALA A CA 1
ATOM 567 C C . ALA A 1 71 ? 0.583 -6.028 4.924 1.00 92.25 71 ALA A C 1
ATOM 569 O O . ALA A 1 71 ? 1.666 -5.460 4.811 1.00 92.25 71 ALA A O 1
ATOM 570 N N . GLU A 1 72 ? 0.485 -7.240 5.473 1.00 93.25 72 GLU A N 1
ATOM 571 C CA . GLU A 1 72 ? 1.652 -8.023 5.889 1.00 93.25 72 GLU A CA 1
ATOM 572 C C . GLU A 1 72 ? 2.472 -8.523 4.699 1.00 93.25 72 GLU A C 1
ATOM 574 O O . GLU A 1 72 ? 3.702 -8.572 4.781 1.00 93.25 72 GLU A O 1
ATOM 579 N N . ASP A 1 73 ? 1.811 -8.906 3.608 1.00 94.56 73 ASP A N 1
ATOM 580 C CA . ASP A 1 73 ? 2.490 -9.316 2.383 1.00 94.56 73 ASP A CA 1
ATOM 581 C C . ASP A 1 73 ? 3.175 -8.126 1.707 1.00 94.56 73 ASP A C 1
ATOM 583 O O . ASP A 1 73 ? 4.350 -8.222 1.362 1.00 94.56 73 ASP A O 1
ATOM 587 N N . GLU A 1 74 ? 2.511 -6.968 1.649 1.00 93.50 74 GLU A N 1
ATOM 588 C CA . GLU A 1 74 ? 3.096 -5.717 1.159 1.00 93.50 74 GLU A CA 1
ATOM 589 C C . GLU A 1 74 ? 4.339 -5.339 1.975 1.00 93.50 74 GLU A C 1
ATOM 591 O O . GLU A 1 74 ? 5.375 -5.003 1.409 1.00 93.50 74 GLU A O 1
ATOM 596 N N . LEU A 1 75 ? 4.297 -5.464 3.306 1.00 93.50 75 LEU A N 1
ATOM 597 C CA . LEU A 1 75 ? 5.460 -5.196 4.156 1.00 93.50 75 LEU A CA 1
ATOM 598 C C . LEU A 1 75 ? 6.649 -6.116 3.820 1.00 93.50 75 LEU A C 1
ATOM 600 O O . LEU A 1 75 ? 7.793 -5.660 3.768 1.00 93.50 75 LEU A O 1
ATOM 604 N N . LYS A 1 76 ? 6.394 -7.406 3.570 1.00 94.19 76 LYS A N 1
ATOM 605 C CA . LYS A 1 76 ? 7.432 -8.355 3.124 1.00 94.19 76 LYS A CA 1
ATOM 606 C C . LYS A 1 76 ? 7.916 -8.034 1.713 1.00 94.19 76 LYS A C 1
ATOM 608 O O . LYS A 1 76 ? 9.100 -8.203 1.425 1.00 94.19 76 LYS A O 1
ATOM 613 N N . LEU A 1 77 ? 7.015 -7.592 0.840 1.00 93.44 77 LEU A N 1
ATOM 614 C CA . LEU A 1 77 ? 7.332 -7.204 -0.524 1.00 93.44 77 LEU A CA 1
ATOM 615 C C . LEU A 1 77 ? 8.238 -5.977 -0.536 1.00 93.44 77 LEU A C 1
ATOM 617 O O . LEU A 1 77 ? 9.242 -6.005 -1.231 1.00 93.44 77 LEU A O 1
ATOM 621 N N . VAL A 1 78 ? 7.970 -4.958 0.285 1.00 92.56 78 VAL A N 1
ATOM 622 C CA . VAL A 1 78 ? 8.829 -3.768 0.411 1.00 92.56 78 VAL A CA 1
ATOM 623 C C . VAL A 1 78 ? 10.263 -4.156 0.783 1.00 92.56 78 VAL A C 1
ATOM 625 O O . VAL A 1 78 ? 11.196 -3.667 0.151 1.00 92.56 78 VAL A O 1
ATOM 628 N N . ALA A 1 79 ? 10.446 -5.090 1.722 1.00 90.75 79 ALA A N 1
ATOM 629 C CA . ALA A 1 79 ? 11.776 -5.590 2.081 1.00 90.75 79 ALA A CA 1
ATOM 630 C C . ALA A 1 79 ? 12.492 -6.279 0.901 1.00 90.75 79 ALA A C 1
ATOM 632 O O . ALA A 1 79 ? 13.694 -6.118 0.725 1.00 90.75 79 ALA A O 1
ATOM 633 N N . LYS A 1 80 ? 11.757 -7.014 0.057 1.00 91.69 80 LYS A N 1
ATOM 634 C CA . LYS A 1 80 ? 12.313 -7.609 -1.172 1.00 91.69 80 LYS A CA 1
ATOM 635 C C . LYS A 1 80 ? 12.580 -6.569 -2.257 1.00 91.69 80 LYS A C 1
ATOM 637 O O . LYS A 1 80 ? 13.578 -6.668 -2.955 1.00 91.69 80 LYS A O 1
ATOM 642 N N . MET A 1 81 ? 11.714 -5.568 -2.401 1.00 89.00 81 MET A N 1
ATOM 643 C CA . MET A 1 81 ? 11.891 -4.485 -3.371 1.00 89.00 81 MET A CA 1
ATOM 644 C C . MET A 1 81 ? 13.132 -3.647 -3.060 1.00 89.00 81 MET A C 1
ATOM 646 O O . MET A 1 81 ? 13.772 -3.156 -3.985 1.00 89.00 81 MET A O 1
ATOM 650 N N . GLU A 1 82 ? 13.496 -3.516 -1.781 1.00 88.19 82 GLU A N 1
ATOM 651 C CA . GLU A 1 82 ? 14.758 -2.901 -1.362 1.00 88.19 82 GLU A CA 1
ATOM 652 C C . GLU A 1 82 ? 15.982 -3.670 -1.886 1.00 88.19 82 GLU A C 1
ATOM 654 O O . GLU A 1 82 ? 16.940 -3.056 -2.358 1.00 88.19 82 GLU A O 1
ATOM 659 N N . GLU A 1 83 ? 15.929 -5.005 -1.872 1.00 89.25 83 GLU A N 1
ATOM 660 C CA . GLU A 1 83 ? 16.982 -5.872 -2.410 1.00 89.25 83 GLU A CA 1
ATOM 661 C C . GLU A 1 83 ? 16.999 -5.878 -3.946 1.00 89.25 83 GLU A C 1
ATOM 663 O O . GLU A 1 83 ? 18.061 -5.761 -4.554 1.00 89.25 83 GLU A O 1
ATOM 668 N N . TRP A 1 84 ? 15.827 -5.988 -4.578 1.00 88.12 84 TRP A N 1
ATOM 669 C CA . TRP A 1 84 ? 15.691 -6.162 -6.029 1.00 88.12 84 TRP A CA 1
ATOM 670 C C . TRP A 1 84 ? 15.851 -4.874 -6.832 1.00 88.12 84 TRP A C 1
ATOM 672 O O . TRP A 1 84 ? 16.115 -4.947 -8.027 1.00 88.12 84 TRP A O 1
ATOM 682 N N . LYS A 1 85 ? 15.660 -3.707 -6.201 1.00 86.94 85 LYS A N 1
ATOM 683 C CA . LYS A 1 85 ? 15.787 -2.379 -6.822 1.00 86.94 85 LYS A CA 1
ATOM 684 C C . LYS A 1 85 ? 15.132 -2.285 -8.211 1.00 86.94 85 LYS A C 1
ATOM 686 O O . LYS A 1 85 ? 15.765 -1.847 -9.169 1.00 86.94 85 LYS A O 1
ATOM 691 N N . PRO A 1 86 ? 13.834 -2.609 -8.345 1.00 86.00 86 PRO A N 1
ATOM 692 C CA . PRO A 1 86 ? 13.136 -2.641 -9.639 1.00 86.00 86 PRO A CA 1
ATOM 693 C C . PRO A 1 86 ? 13.031 -1.273 -10.337 1.00 86.00 86 PRO A C 1
ATOM 695 O O . PRO A 1 86 ? 12.516 -1.178 -11.446 1.00 86.00 86 PRO A O 1
ATOM 698 N N . TRP A 1 87 ? 13.439 -0.195 -9.665 1.00 84.94 87 TRP A N 1
ATOM 699 C CA . TRP A 1 87 ? 13.531 1.151 -10.230 1.00 84.94 87 TRP A CA 1
ATOM 700 C C . TRP A 1 87 ? 14.814 1.379 -11.039 1.00 84.94 87 TRP A C 1
ATOM 702 O O . TRP A 1 87 ? 14.963 2.445 -11.637 1.00 84.94 87 TRP A O 1
ATOM 712 N N . GLU A 1 88 ? 15.750 0.432 -11.034 1.00 85.38 88 GLU A N 1
ATOM 713 C CA . GLU A 1 88 ? 16.909 0.460 -11.918 1.00 85.38 88 GLU A CA 1
ATOM 714 C C . GLU A 1 88 ? 16.506 0.067 -13.355 1.00 85.38 88 GLU A C 1
ATOM 716 O O . GLU A 1 88 ? 15.486 -0.598 -13.566 1.00 85.38 88 GLU A O 1
ATOM 721 N N . PRO A 1 89 ? 17.261 0.514 -14.375 1.00 83.69 89 PRO A N 1
ATOM 722 C CA . PRO A 1 89 ? 17.052 0.073 -15.750 1.00 83.69 89 PRO A CA 1
ATOM 723 C C . PRO A 1 89 ? 17.123 -1.453 -15.875 1.00 83.69 89 PRO A C 1
ATOM 725 O O . PRO A 1 89 ? 17.744 -2.125 -15.056 1.00 83.69 89 PRO A O 1
ATOM 728 N N . LEU A 1 90 ? 16.517 -1.990 -16.936 1.00 83.69 90 LEU A N 1
ATOM 729 C CA . LEU A 1 90 ? 16.529 -3.425 -17.229 1.00 83.69 90 LEU A CA 1
ATOM 730 C C . LEU A 1 90 ? 17.959 -3.986 -17.185 1.00 83.69 90 LEU A C 1
ATOM 732 O O . LEU A 1 90 ? 18.825 -3.524 -17.925 1.00 83.69 90 LEU A O 1
ATOM 736 N N . GLU A 1 91 ? 18.180 -5.010 -16.356 1.00 78.38 91 GLU A N 1
ATOM 737 C CA . GLU A 1 91 ? 19.479 -5.690 -16.240 1.00 78.38 91 GLU A CA 1
ATOM 738 C C . GLU A 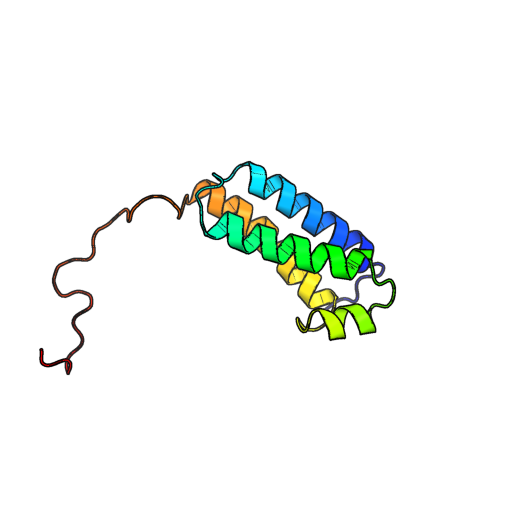1 91 ? 19.877 -6.381 -17.556 1.00 78.38 91 GLU A C 1
ATOM 740 O O . GLU A 1 91 ? 21.051 -6.416 -17.924 1.00 78.38 91 GLU A O 1
ATOM 745 N N . VAL A 1 92 ? 18.888 -6.896 -18.295 1.00 84.25 92 VAL A N 1
ATOM 746 C CA . VAL A 1 92 ? 19.081 -7.572 -19.581 1.00 84.25 92 VAL A CA 1
ATOM 747 C C . VAL A 1 92 ? 18.122 -6.990 -20.611 1.00 84.25 92 VAL A C 1
ATOM 749 O O . VAL A 1 92 ? 16.900 -7.071 -20.462 1.00 84.25 92 VAL A O 1
ATOM 752 N N . GLU A 1 93 ? 18.671 -6.422 -21.684 1.00 82.50 93 GLU A N 1
ATOM 753 C CA . GLU A 1 93 ? 17.869 -6.028 -22.840 1.00 82.50 93 GLU A CA 1
ATOM 754 C C . GLU A 1 93 ? 17.302 -7.275 -23.537 1.00 82.50 93 GLU A C 1
ATOM 756 O O . GLU A 1 93 ? 18.019 -8.267 -23.719 1.00 82.50 93 GLU A O 1
ATOM 761 N N . PRO A 1 94 ? 16.022 -7.262 -23.949 1.00 84.12 94 PRO A N 1
ATOM 762 C CA . PRO A 1 94 ? 15.437 -8.407 -24.626 1.00 84.12 94 PRO A CA 1
ATOM 763 C C . PRO A 1 94 ? 16.158 -8.661 -25.961 1.00 84.12 94 PRO A C 1
ATOM 765 O O . PRO A 1 94 ? 16.407 -7.715 -26.717 1.00 84.12 94 PRO A O 1
ATOM 768 N N . PRO A 1 95 ? 16.466 -9.925 -26.305 1.00 83.81 95 PRO A N 1
ATOM 769 C CA . PRO A 1 95 ? 17.060 -10.236 -27.595 1.00 83.81 95 PRO A CA 1
ATOM 770 C C . PRO A 1 95 ? 16.116 -9.834 -28.737 1.00 83.81 95 PRO A C 1
ATOM 772 O O . PRO A 1 95 ? 14.887 -9.887 -28.618 1.00 83.81 95 PRO A O 1
ATOM 775 N N . LYS A 1 96 ? 16.693 -9.425 -29.873 1.00 80.56 96 LYS A N 1
ATOM 776 C CA . LYS A 1 96 ? 15.918 -9.027 -31.058 1.00 80.56 96 LYS A CA 1
ATOM 777 C C . LYS A 1 96 ? 15.011 -10.182 -31.496 1.00 80.56 96 LYS A C 1
ATOM 779 O O . LYS A 1 96 ? 15.507 -11.257 -31.813 1.00 80.56 96 LYS A O 1
ATOM 784 N N . GLY A 1 97 ? 13.700 -9.943 -31.525 1.00 82.25 97 GLY A N 1
ATOM 785 C CA . GLY A 1 97 ? 12.694 -10.946 -31.895 1.00 82.25 97 GLY A CA 1
ATOM 786 C C . GLY A 1 97 ? 11.994 -11.649 -30.724 1.00 82.25 97 GLY A C 1
ATOM 787 O O . GLY A 1 97 ? 11.009 -12.331 -30.969 1.00 82.25 97 GLY A O 1
ATOM 788 N N . GLN A 1 98 ? 12.419 -11.445 -29.466 1.00 81.75 98 GLN A N 1
ATOM 789 C CA . GLN A 1 98 ? 11.843 -12.117 -28.283 1.00 81.75 98 GLN A CA 1
ATOM 790 C C . GLN A 1 98 ? 10.328 -11.908 -28.119 1.00 81.75 98 GLN A C 1
ATOM 792 O O . GLN A 1 98 ? 9.626 -12.799 -27.650 1.00 81.75 98 GLN A O 1
ATOM 797 N N . TRP A 1 99 ? 9.836 -10.725 -28.493 1.00 82.56 99 TRP A N 1
ATOM 798 C CA . TRP A 1 99 ? 8.429 -10.328 -28.367 1.00 82.56 99 TRP A CA 1
ATOM 799 C C . TRP A 1 99 ? 7.721 -10.212 -29.725 1.00 82.56 99 TRP A C 1
ATOM 801 O O . TRP A 1 99 ? 6.706 -9.526 -29.838 1.00 82.56 99 TRP A O 1
ATOM 811 N N . VAL A 1 100 ? 8.270 -10.845 -30.770 1.00 80.00 100 VAL A N 1
ATOM 812 C CA . VAL A 1 100 ? 7.609 -10.963 -32.075 1.00 80.00 100 VAL A CA 1
ATOM 813 C C . VAL A 1 100 ? 6.748 -12.217 -32.047 1.00 80.00 100 VAL A C 1
ATOM 815 O O . VAL A 1 100 ? 7.254 -13.335 -32.088 1.00 80.00 100 VAL A O 1
ATOM 818 N N . TYR A 1 101 ? 5.439 -12.015 -31.952 1.00 81.50 101 TYR A N 1
ATOM 819 C CA . TYR A 1 101 ? 4.457 -13.089 -32.020 1.00 81.50 101 TYR A CA 1
ATOM 820 C C . TYR A 1 101 ? 4.030 -13.303 -33.474 1.00 81.50 101 TYR A C 1
ATOM 822 O O . TYR A 1 101 ? 3.838 -12.337 -34.218 1.00 81.50 101 TYR A O 1
ATOM 830 N N . GLU A 1 102 ? 3.877 -14.560 -33.887 1.00 77.62 102 GLU A N 1
ATOM 831 C CA . GLU A 1 102 ? 3.377 -14.887 -35.224 1.00 77.62 102 GLU A CA 1
ATOM 832 C C . GLU A 1 102 ? 1.961 -14.306 -35.406 1.00 77.62 102 GLU A C 1
ATOM 834 O O . GLU A 1 102 ? 1.051 -14.633 -34.646 1.00 77.62 102 GLU A O 1
ATOM 839 N N . GLY A 1 103 ? 1.782 -13.412 -36.389 1.00 67.81 103 GLY A N 1
ATOM 840 C CA . GLY A 1 103 ? 0.482 -12.821 -36.741 1.00 67.81 103 GLY A CA 1
ATOM 841 C C . GLY A 1 103 ? 0.368 -11.296 -36.630 1.00 67.81 103 GLY A C 1
ATOM 842 O O . GLY A 1 103 ? -0.677 -10.756 -36.983 1.00 67.81 103 GLY A O 1
ATOM 843 N N . ILE A 1 104 ? 1.410 -10.586 -36.186 1.00 64.31 104 ILE A N 1
ATOM 844 C CA . ILE A 1 104 ? 1.480 -9.119 -36.299 1.00 64.31 104 ILE A CA 1
ATOM 845 C C . ILE A 1 104 ? 2.269 -8.792 -37.573 1.00 64.31 104 ILE A C 1
ATOM 847 O O . ILE A 1 104 ? 3.485 -8.610 -37.534 1.00 64.31 104 ILE A O 1
ATOM 851 N N . GLU A 1 105 ? 1.589 -8.801 -38.722 1.00 55.78 105 GLU A N 1
ATOM 852 C CA . GLU A 1 105 ? 2.117 -8.153 -39.928 1.00 55.78 105 GLU A CA 1
ATOM 853 C C . GLU A 1 105 ? 2.262 -6.648 -39.635 1.00 55.78 105 GLU A C 1
ATOM 855 O O . GLU A 1 105 ? 1.362 -6.041 -39.051 1.00 55.78 105 GLU A O 1
ATOM 860 N N . GLN A 1 106 ? 3.434 -6.087 -39.952 1.00 53.34 106 GLN A N 1
ATOM 861 C CA . GLN A 1 106 ? 3.741 -4.659 -39.793 1.00 53.34 106 GLN A CA 1
ATOM 862 C C . GLN A 1 106 ? 2.943 -3.790 -40.762 1.00 53.34 106 GLN A C 1
ATOM 864 O O . GLN A 1 106 ? 2.795 -4.209 -41.933 1.00 53.34 106 GLN A O 1
#